Protein AF-A0A060BYD2-F1 (afdb_monomer_lite)

Secondary structure (DSSP, 8-state):
-EEEEE--S-HHHHHHHHHHHHHHHHH-TT-EEEEE--GGGGGG-

Structure (mmCIF, N/CA/C/O backbone):
data_AF-A0A060BYD2-F1
#
_entry.id   AF-A0A060BYD2-F1
#
loop_
_atom_site.group_PDB
_atom_site.id
_atom_site.type_symbol
_atom_site.label_atom_id
_atom_site.label_alt_id
_atom_site.label_comp_id
_atom_site.label_asym_id
_atom_site.label_entity_id
_atom_site.label_seq_id
_atom_site.pdbx_PDB_ins_code
_atom_site.Cartn_x
_atom_site.Cartn_y
_atom_site.Cartn_z
_atom_site.occupancy
_atom_site.B_iso_or_equiv
_atom_site.auth_seq_id
_atom_site.auth_comp_id
_atom_site.auth_asym_id
_atom_site.auth_atom_id
_atom_site.pdbx_PDB_model_num
ATOM 1 N N . MET A 1 1 ? -9.648 6.113 10.130 1.00 93.19 1 MET A N 1
ATOM 2 C CA . MET A 1 1 ? -8.447 6.921 9.785 1.00 93.19 1 MET A CA 1
ATOM 3 C C . MET A 1 1 ? -8.024 6.542 8.372 1.00 93.19 1 MET A C 1
ATOM 5 O O . MET A 1 1 ? -8.256 5.396 8.013 1.00 93.19 1 MET A O 1
ATOM 9 N N . LYS A 1 2 ? -7.473 7.455 7.560 1.00 96.62 2 LYS A N 1
ATOM 10 C CA . LYS A 1 2 ? -7.089 7.152 6.167 1.00 96.62 2 LYS A CA 1
ATOM 11 C C . LYS A 1 2 ? -5.573 7.183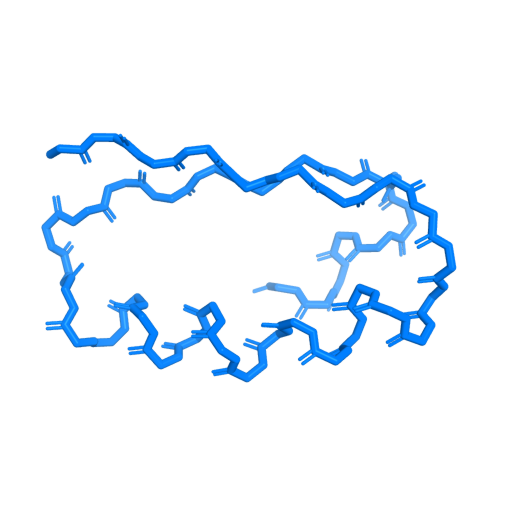 5.994 1.00 96.62 2 LYS A C 1
ATOM 13 O O . LYS A 1 2 ? -4.939 8.116 6.485 1.00 96.62 2 LYS A O 1
ATOM 18 N N . LEU A 1 3 ? -5.018 6.194 5.295 1.00 97.62 3 LEU A N 1
ATOM 19 C CA . LEU A 1 3 ? -3.591 6.076 4.999 1.00 97.62 3 LEU A CA 1
ATOM 20 C C . LEU A 1 3 ? -3.371 5.897 3.494 1.00 97.62 3 LEU A C 1
ATOM 22 O O . LEU A 1 3 ? -3.872 4.950 2.896 1.00 97.62 3 LEU A O 1
ATOM 26 N N . LEU A 1 4 ? -2.581 6.787 2.895 1.00 97.81 4 LEU A N 1
ATOM 27 C CA . LEU A 1 4 ? -2.159 6.690 1.499 1.00 97.81 4 LEU A CA 1
ATOM 28 C C . LEU A 1 4 ? -0.717 6.178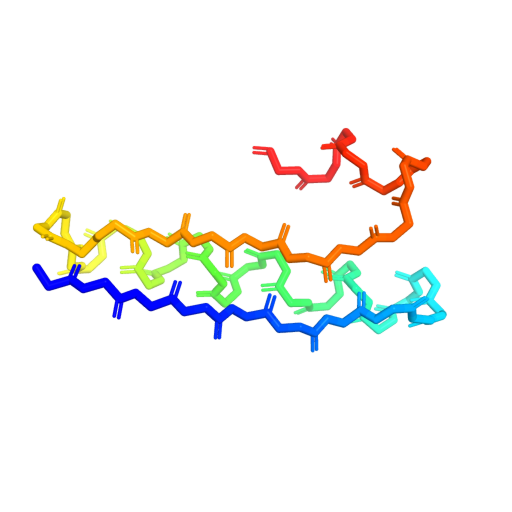 1.426 1.00 97.81 4 LEU A C 1
ATOM 30 O O . LEU A 1 4 ? 0.184 6.776 2.011 1.00 97.81 4 LEU A O 1
ATOM 34 N N . ILE A 1 5 ? -0.502 5.104 0.669 1.00 95.81 5 ILE A N 1
ATOM 35 C CA . ILE A 1 5 ? 0.814 4.537 0.370 1.00 95.81 5 ILE A CA 1
ATOM 36 C C . ILE A 1 5 ? 1.081 4.730 -1.120 1.00 95.81 5 ILE A C 1
ATOM 38 O O . ILE A 1 5 ? 0.265 4.347 -1.954 1.00 95.81 5 ILE A O 1
ATOM 42 N N . ILE A 1 6 ? 2.221 5.329 -1.465 1.00 96.62 6 ILE A N 1
ATOM 43 C CA . ILE A 1 6 ? 2.588 5.621 -2.854 1.00 96.62 6 ILE A CA 1
ATOM 44 C C . ILE A 1 6 ? 3.857 4.853 -3.207 1.00 96.62 6 ILE A C 1
ATOM 46 O O . ILE A 1 6 ? 4.927 5.124 -2.654 1.00 96.62 6 ILE A O 1
ATOM 50 N N . ARG A 1 7 ? 3.761 3.940 -4.180 1.00 94.75 7 ARG A N 1
ATOM 51 C CA . ARG A 1 7 ? 4.935 3.318 -4.799 1.00 94.75 7 ARG A CA 1
ATOM 52 C C . ARG A 1 7 ? 4.713 3.077 -6.287 1.00 94.75 7 ARG A C 1
ATOM 54 O O . ARG A 1 7 ? 3.997 2.170 -6.688 1.00 94.75 7 ARG A O 1
ATOM 61 N N . LEU A 1 8 ? 5.359 3.902 -7.109 1.00 92.12 8 LEU A N 1
ATOM 62 C CA . LEU A 1 8 ? 5.055 4.028 -8.539 1.00 92.12 8 LEU A CA 1
ATOM 63 C C . LEU A 1 8 ? 5.996 3.256 -9.471 1.00 92.12 8 LEU A C 1
ATOM 65 O O . LEU A 1 8 ? 5.762 3.242 -10.676 1.00 92.12 8 LEU A O 1
ATOM 69 N N . SER A 1 9 ? 7.091 2.682 -8.976 1.00 87.56 9 SER A N 1
ATOM 70 C CA . SER A 1 9 ? 8.131 2.115 -9.838 1.00 87.56 9 SER A CA 1
ATOM 71 C C . SER A 1 9 ? 8.773 0.868 -9.244 1.00 87.56 9 SER A C 1
ATOM 73 O O . SER A 1 9 ? 8.749 0.673 -8.031 1.00 87.56 9 SER A O 1
ATOM 75 N N . ALA A 1 10 ? 9.359 0.070 -10.148 1.00 88.88 10 ALA A N 1
ATOM 76 C CA . ALA A 1 10 ? 10.038 -1.202 -9.907 1.00 88.88 10 ALA A CA 1
ATOM 77 C C . ALA A 1 10 ? 9.136 -2.293 -9.297 1.00 88.88 10 ALA A C 1
ATOM 79 O O . ALA A 1 10 ? 8.710 -2.212 -8.150 1.00 88.88 10 ALA A O 1
ATOM 80 N N . LEU A 1 11 ? 8.887 -3.362 -10.069 1.00 91.12 11 LEU A N 1
ATOM 81 C CA . LEU A 1 11 ? 8.068 -4.503 -9.631 1.00 91.12 11 LEU A CA 1
ATOM 82 C C . LEU A 1 11 ? 8.574 -5.098 -8.312 1.00 91.12 11 LEU A C 1
ATOM 84 O O . LEU A 1 11 ? 7.775 -5.355 -7.419 1.00 91.12 11 LEU A O 1
ATOM 88 N N . GLY A 1 12 ? 9.895 -5.275 -8.185 1.00 91.69 12 GLY A N 1
ATOM 89 C CA . GLY A 1 12 ? 10.510 -5.802 -6.966 1.00 91.69 12 GLY A CA 1
ATOM 90 C C . GLY A 1 12 ? 10.190 -4.946 -5.742 1.00 91.69 12 GLY A C 1
ATOM 91 O O . GLY A 1 12 ? 9.778 -5.477 -4.717 1.00 91.69 12 GLY A O 1
ATOM 92 N N . ASP A 1 13 ? 10.288 -3.625 -5.870 1.00 93.00 13 ASP A N 1
ATOM 93 C CA . ASP A 1 13 ? 10.025 -2.705 -4.764 1.00 93.00 13 ASP A CA 1
ATOM 94 C C . ASP A 1 13 ? 8.568 -2.761 -4.310 1.00 93.00 13 ASP A C 1
ATOM 96 O O . ASP A 1 13 ? 8.310 -2.836 -3.112 1.00 93.00 13 ASP A O 1
ATOM 100 N N . VAL A 1 14 ? 7.610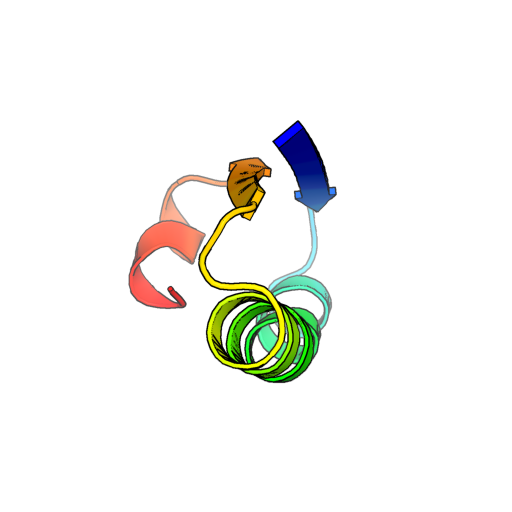 -2.764 -5.243 1.00 94.19 14 VAL A N 1
ATOM 101 C CA . VAL A 1 14 ? 6.182 -2.865 -4.903 1.00 94.19 14 VAL A CA 1
ATOM 102 C C . VAL A 1 14 ? 5.859 -4.232 -4.302 1.00 94.19 14 VAL A C 1
ATOM 104 O O . VAL A 1 14 ? 5.208 -4.293 -3.260 1.00 94.19 14 VAL A O 1
ATOM 107 N N . ALA A 1 15 ? 6.376 -5.319 -4.878 1.00 95.19 15 ALA A N 1
ATOM 108 C CA . ALA A 1 15 ? 6.174 -6.670 -4.361 1.00 95.19 15 ALA A CA 1
ATOM 109 C C . ALA A 1 15 ? 6.712 -6.834 -2.928 1.00 95.19 15 ALA A C 1
ATOM 111 O O . ALA A 1 15 ? 6.057 -7.452 -2.090 1.00 95.19 15 ALA A O 1
ATOM 112 N N . MET A 1 16 ? 7.855 -6.216 -2.606 1.00 96.31 16 MET A N 1
ATOM 113 C CA . MET A 1 16 ? 8.408 -6.214 -1.245 1.00 96.31 16 MET A CA 1
ATOM 114 C C . MET A 1 16 ? 7.510 -5.486 -0.227 1.00 96.31 16 MET A C 1
ATOM 116 O O . MET A 1 16 ? 7.614 -5.760 0.969 1.00 96.31 16 MET A O 1
ATOM 120 N N . THR A 1 17 ? 6.603 -4.599 -0.663 1.00 96.06 17 THR A N 1
ATOM 121 C CA . THR A 1 17 ? 5.664 -3.906 0.243 1.00 96.06 17 THR A CA 1
ATOM 122 C C . THR A 1 17 ? 4.419 -4.717 0.601 1.00 96.06 17 THR A C 1
ATOM 124 O O . THR A 1 17 ? 3.852 -4.498 1.671 1.00 96.06 17 THR A O 1
ATOM 127 N N . VAL A 1 18 ? 4.013 -5.686 -0.225 1.00 95.44 18 VAL A N 1
ATOM 128 C CA . VAL A 1 18 ? 2.807 -6.513 -0.019 1.00 95.44 18 VAL A CA 1
ATOM 129 C C . VAL A 1 18 ? 2.725 -7.143 1.381 1.00 95.44 18 VAL A C 1
ATOM 131 O O . VAL A 1 18 ? 1.697 -6.960 2.043 1.00 95.44 18 VAL A O 1
ATOM 134 N N . PRO A 1 19 ? 3.761 -7.838 1.904 1.00 96.88 19 PRO A N 1
ATOM 135 C CA . PRO A 1 19 ? 3.677 -8.432 3.240 1.00 96.88 19 PRO A CA 1
ATOM 136 C C . PRO A 1 19 ? 3.529 -7.377 4.346 1.00 96.88 19 PRO A C 1
ATOM 138 O O . PRO A 1 19 ? 2.823 -7.610 5.327 1.00 96.88 19 PRO A O 1
ATOM 141 N N . VAL A 1 20 ? 4.140 -6.201 4.172 1.00 96.38 20 VAL A N 1
ATOM 142 C CA . VAL A 1 20 ? 4.053 -5.088 5.129 1.00 96.38 20 VAL A CA 1
ATOM 143 C C . VAL A 1 20 ? 2.640 -4.509 5.146 1.00 96.38 20 VAL A C 1
ATOM 145 O O . VAL A 1 20 ? 2.044 -4.386 6.215 1.00 96.38 20 VAL A O 1
ATOM 148 N N . VAL A 1 21 ? 2.072 -4.217 3.972 1.00 96.50 21 VAL A N 1
ATOM 149 C CA . VAL A 1 21 ? 0.699 -3.701 3.839 1.00 96.50 21 VAL A CA 1
ATOM 150 C C . VAL A 1 21 ? -0.316 -4.714 4.367 1.00 96.50 21 VAL A C 1
ATOM 152 O O . VAL A 1 21 ? -1.230 -4.344 5.099 1.00 96.50 21 VAL A O 1
ATOM 155 N N . THR A 1 22 ? -0.116 -6.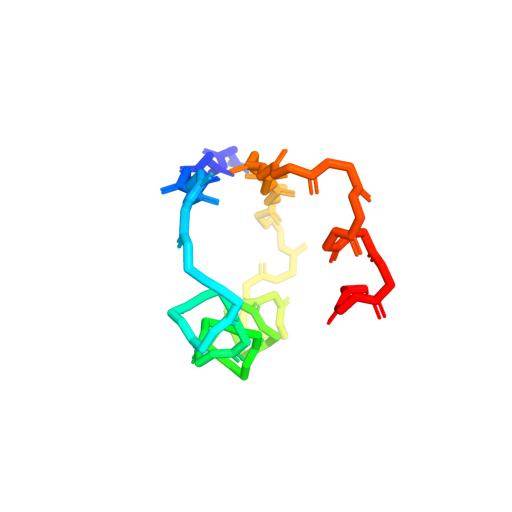003 4.082 1.00 96.38 22 THR A N 1
ATOM 156 C CA . THR A 1 22 ? -0.977 -7.083 4.584 1.00 96.38 22 THR A CA 1
ATOM 157 C C . THR A 1 22 ? -0.946 -7.166 6.109 1.00 96.38 22 THR A C 1
ATOM 159 O O . THR A 1 22 ? -1.993 -7.283 6.746 1.00 96.38 22 THR A O 1
ATOM 162 N N . SER A 1 23 ? 0.241 -7.096 6.721 1.00 97.75 23 SER A N 1
ATOM 163 C CA . SER A 1 23 ? 0.369 -7.096 8.182 1.00 97.75 23 SER A CA 1
ATOM 164 C C . SER A 1 23 ? -0.287 -5.863 8.803 1.00 97.75 23 SER A C 1
ATOM 166 O O . SER A 1 23 ? -0.985 -5.987 9.806 1.00 97.75 23 SER A O 1
ATOM 168 N N . LEU A 1 24 ? -0.109 -4.691 8.187 1.00 97.19 24 LEU A N 1
ATOM 169 C CA . LEU A 1 24 ? -0.710 -3.438 8.638 1.00 97.19 24 LEU A CA 1
ATOM 170 C C . L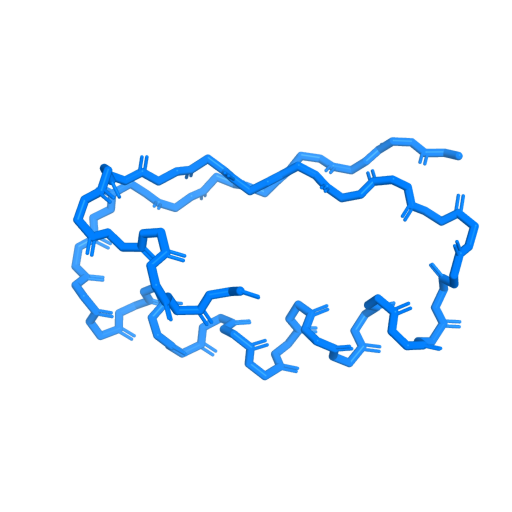EU A 1 24 ? -2.243 -3.507 8.608 1.00 97.19 24 LEU A C 1
ATOM 172 O O . LEU A 1 24 ? -2.884 -3.184 9.604 1.00 97.19 24 LEU A O 1
ATOM 176 N N . ALA A 1 25 ? -2.821 -3.993 7.505 1.00 96.44 25 ALA A N 1
ATOM 177 C CA . ALA A 1 25 ? -4.266 -4.155 7.353 1.00 96.44 25 ALA A CA 1
ATOM 178 C C . ALA A 1 25 ? -4.860 -5.148 8.368 1.00 96.44 25 ALA A C 1
ATOM 180 O O . ALA A 1 25 ? -5.968 -4.949 8.858 1.00 96.44 25 ALA A O 1
ATOM 181 N N . ARG A 1 26 ? -4.118 -6.212 8.712 1.00 97.38 26 ARG A N 1
ATOM 182 C CA . ARG A 1 26 ? -4.534 -7.188 9.735 1.00 97.38 26 ARG A CA 1
ATOM 183 C C . ARG A 1 26 ? -4.449 -6.633 11.153 1.00 97.38 26 ARG A C 1
ATOM 185 O O . ARG A 1 26 ? -5.284 -6.977 11.982 1.00 97.38 26 ARG A O 1
ATOM 192 N N . GLN A 1 27 ? -3.427 -5.830 11.443 1.00 98.25 27 GLN A N 1
ATOM 193 C CA . GLN A 1 27 ? -3.187 -5.293 12.781 1.00 98.25 27 GLN A CA 1
ATOM 194 C C . GLN A 1 27 ? -4.095 -4.100 13.107 1.00 98.25 27 GLN A C 1
ATOM 196 O O . GLN A 1 27 ? -4.453 -3.923 14.269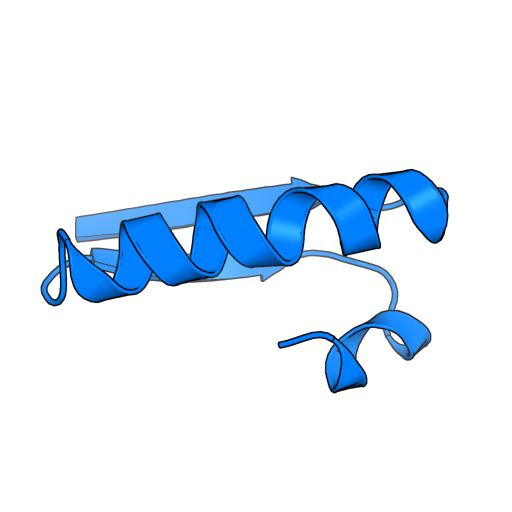 1.00 98.25 27 GLN A O 1
ATOM 201 N N . TYR A 1 28 ? -4.479 -3.317 12.096 1.00 98.00 28 TYR A N 1
ATOM 202 C CA . TYR A 1 28 ? -5.288 -2.104 12.242 1.00 98.00 28 TYR A CA 1
ATOM 203 C C . TYR A 1 28 ? -6.478 -2.110 11.267 1.00 98.00 28 TYR A C 1
ATOM 205 O O . TYR A 1 28 ? -6.475 -1.369 10.276 1.00 98.00 28 TYR A O 1
ATOM 213 N N . PRO A 1 29 ? -7.496 -2.956 11.508 1.00 96.50 29 PRO A N 1
ATOM 214 C CA . PRO A 1 29 ? -8.639 -3.121 10.606 1.00 96.50 29 PRO A CA 1
ATOM 215 C C . PRO A 1 29 ? -9.505 -1.856 10.442 1.00 96.50 29 PRO A C 1
ATOM 217 O O . PRO A 1 29 ? -10.312 -1.775 9.521 1.00 96.50 29 PRO A O 1
ATOM 220 N N . GLU A 1 30 ? -9.363 -0.861 11.317 1.00 97.81 30 GLU A N 1
ATOM 221 C CA . GLU A 1 30 ? -10.063 0.426 11.276 1.00 97.81 30 GLU A CA 1
ATOM 222 C C . GLU A 1 30 ? -9.421 1.470 10.339 1.00 97.81 30 GLU A C 1
ATOM 224 O O . GLU A 1 30 ? -9.960 2.574 10.154 1.00 97.81 30 GLU A O 1
ATOM 229 N N . ILE A 1 31 ? -8.243 1.166 9.781 1.00 97.19 31 ILE A N 1
ATOM 230 C CA . ILE A 1 31 ? -7.528 2.044 8.852 1.00 97.19 31 ILE A CA 1
ATOM 231 C C . ILE A 1 31 ? -7.931 1.707 7.417 1.00 97.19 31 ILE A C 1
ATOM 233 O O . ILE A 1 31 ? -7.737 0.597 6.934 1.00 97.19 31 ILE A O 1
ATOM 237 N N . GLU A 1 32 ? -8.423 2.713 6.699 1.00 97.31 32 GLU A N 1
ATOM 238 C CA . GLU A 1 32 ? -8.641 2.633 5.257 1.00 97.31 32 GLU A CA 1
ATOM 239 C C . GLU A 1 32 ? -7.309 2.903 4.545 1.00 97.31 32 GLU A C 1
ATOM 241 O O . GLU A 1 32 ? -6.787 4.023 4.596 1.00 97.31 32 GLU A O 1
ATOM 246 N N . ILE A 1 33 ? -6.744 1.872 3.915 1.00 97.31 33 ILE A N 1
ATOM 247 C CA . ILE A 1 33 ? -5.474 1.951 3.188 1.00 97.31 33 ILE A CA 1
ATOM 248 C C . ILE A 1 33 ? -5.763 2.128 1.697 1.00 97.31 33 ILE A C 1
ATOM 250 O O . ILE A 1 33 ? -6.452 1.317 1.086 1.00 97.31 33 ILE A O 1
ATOM 254 N N . THR A 1 34 ? -5.201 3.171 1.093 1.00 97.12 34 THR A N 1
ATOM 255 C CA . THR A 1 34 ? -5.174 3.367 -0.361 1.00 97.12 34 THR A CA 1
ATOM 256 C C . THR A 1 34 ? -3.748 3.168 -0.857 1.00 97.12 34 THR A C 1
ATOM 258 O O . THR A 1 34 ? -2.835 3.843 -0.382 1.00 97.12 34 THR A O 1
ATOM 261 N N . PHE A 1 35 ? -3.547 2.263 -1.815 1.00 95.75 35 PHE A N 1
ATOM 262 C CA . PHE A 1 35 ? -2.238 2.000 -2.412 1.00 95.75 35 PHE A CA 1
ATOM 263 C C . PHE A 1 35 ? -2.194 2.524 -3.852 1.00 95.75 35 PHE A C 1
ATOM 265 O O . PHE A 1 35 ? -2.948 2.070 -4.707 1.00 95.75 35 PHE A O 1
ATOM 272 N N . LEU A 1 36 ? -1.321 3.495 -4.124 1.00 95.94 36 LEU A N 1
ATOM 273 C CA . LEU A 1 36 ? -1.144 4.097 -5.445 1.00 95.94 36 LEU A CA 1
ATOM 274 C C . LEU A 1 36 ? 0.102 3.524 -6.135 1.00 95.94 36 LEU A C 1
ATOM 276 O O . LEU A 1 36 ? 1.231 3.758 -5.690 1.00 95.94 36 LEU A O 1
ATOM 280 N N . SER A 1 37 ? -0.112 2.818 -7.250 1.00 95.31 37 SER A N 1
ATOM 281 C CA . SER A 1 37 ? 0.936 2.216 -8.085 1.00 95.31 37 SER A CA 1
ATOM 282 C C . SER A 1 37 ? 0.556 2.181 -9.571 1.00 95.31 37 SER A C 1
ATOM 284 O O . SER A 1 37 ? -0.470 2.732 -9.967 1.00 95.31 37 SER A O 1
ATOM 286 N N . GLN A 1 38 ? 1.394 1.558 -10.406 1.00 94.44 38 GLN A N 1
ATOM 287 C CA . GLN A 1 38 ? 1.069 1.309 -11.813 1.00 94.44 38 GLN A CA 1
ATOM 288 C C . GLN A 1 38 ? 0.008 0.211 -11.927 1.00 94.44 38 GLN A C 1
ATOM 290 O O . GLN A 1 38 ? 0.042 -0.760 -11.176 1.00 94.44 38 GLN A O 1
ATOM 295 N N . SER A 1 39 ? -0.902 0.336 -12.894 1.00 93.00 39 SER A N 1
ATOM 296 C CA . SER A 1 39 ? -2.066 -0.554 -13.046 1.00 93.00 39 SER A CA 1
ATOM 297 C C . SER A 1 39 ? -1.712 -2.040 -13.149 1.00 93.00 39 SER A C 1
ATOM 299 O O . SER A 1 39 ? -2.414 -2.874 -12.594 1.00 93.00 39 SER A O 1
ATOM 301 N N . PHE A 1 40 ? -0.589 -2.398 -13.781 1.00 92.81 40 PHE A N 1
ATOM 302 C CA . PHE A 1 40 ? -0.168 -3.802 -13.885 1.00 92.81 40 PHE A CA 1
ATOM 303 C C . PHE A 1 40 ? 0.205 -4.447 -12.536 1.00 92.81 40 PHE A C 1
ATOM 305 O O . PHE A 1 40 ? 0.402 -5.658 -12.478 1.00 92.81 40 PHE A O 1
ATOM 312 N N . MET A 1 41 ? 0.332 -3.654 -11.467 1.00 94.00 41 MET A N 1
ATOM 313 C CA . MET A 1 41 ? 0.650 -4.122 -10.116 1.00 94.00 41 MET A CA 1
ATOM 314 C C . MET A 1 41 ? -0.592 -4.421 -9.271 1.00 94.00 41 MET A C 1
ATOM 316 O O . MET A 1 41 ? -0.447 -4.949 -8.174 1.00 94.00 41 MET A O 1
ATOM 320 N N . GLU A 1 42 ? -1.795 -4.114 -9.767 1.00 90.75 42 GLU A N 1
ATOM 321 C CA . GLU A 1 42 ? -3.070 -4.389 -9.089 1.00 90.75 42 GLU A CA 1
ATOM 322 C C . GLU A 1 42 ? -3.209 -5.845 -8.597 1.00 90.75 42 GLU A C 1
ATOM 324 O O . GLU A 1 42 ? -3.604 -6.015 -7.449 1.00 90.75 42 GLU A O 1
ATOM 329 N N . PRO A 1 43 ? -2.788 -6.895 -9.342 1.00 93.25 43 PRO A N 1
ATOM 330 C CA . PRO A 1 43 ? -2.916 -8.283 -8.879 1.00 93.25 43 PRO A CA 1
ATOM 331 C C . PRO A 1 43 ? -2.050 -8.668 -7.666 1.00 93.25 43 PRO A C 1
ATOM 333 O O . PRO A 1 43 ? -2.105 -9.816 -7.228 1.00 93.25 43 PRO A O 1
ATOM 336 N N . LEU A 1 44 ? -1.189 -7.771 -7.169 1.00 89.75 44 LEU A N 1
ATOM 337 C CA . LEU A 1 44 ? -0.344 -8.025 -5.996 1.00 89.75 44 LEU A CA 1
ATOM 338 C C . LEU A 1 44 ? -1.079 -7.845 -4.656 1.00 89.75 44 LEU A C 1
ATOM 340 O O . LEU A 1 44 ? -0.533 -8.260 -3.631 1.00 89.75 44 LEU A O 1
ATOM 344 N N . PHE A 1 45 ? -2.259 -7.218 -4.655 1.00 85.00 45 PHE A N 1
ATOM 345 C CA . PHE A 1 45 ? -3.047 -6.867 -3.468 1.00 85.00 45 PHE A CA 1
ATOM 346 C C . PHE A 1 45 ? -4.447 -7.482 -3.529 1.00 85.00 45 PHE A C 1
ATOM 348 O O . PHE A 1 45 ? -4.981 -7.777 -2.436 1.00 85.00 45 PHE A O 1
#

pLDDT: mean 94.85, std 2.97, range [85.0, 98.25]

Radius of gyration: 10.48 Å; chains: 1; bounding box: 21×16×27 Å

Sequence (45 aa):
MKLLIIRLSALGDVAMTVPVVTSLARQYPEIEITFLSQSFMEPLF

Foldseek 3Di:
DEEEAEDEDDPVVLLVCLVVVVVVCVVCVVYHYDYHYDPVCVVSD